Protein AF-A0A447T5D6-F1 (afdb_monomer)

Foldseek 3Di:
DVVVVVVVVCVVCVPPDAFFKWFWAAWDDPDPFIFTWTATPVRDTDGRHTDDDPPPDDDHDDGRPDTDDDDDDDDPPDDD

Nearest PDB structures (foldseek):
  8y5f-assembly1_D  TM=5.858E-01  e=3.077E-01  Escherichia coli
  8zx1-assembly1_D  TM=6.802E-01  e=8.602E-01  Escherichia coli
  2r6g-assembly1_A  TM=5.700E-01  e=2.131E+00  Escherichia coli K-12
  2awo-assembly2_C  TM=5.620E-01  e=4.677E+00  Escherichia coli K-12
  2awo-assembly2_D  TM=5.801E-01  e=4.969E+00  Escherichia coli K-12

Secondary structure (DSSP, 8-state):
-HHHHHHHHHHHHTTSPPP--EEEEEEE-SSSS-EEEEEETTS-EEEEEE----TT------TT--B-S---S---S---

Structure (mmCIF, N/CA/C/O backbone):
data_AF-A0A447T5D6-F1
#
_entry.id   AF-A0A447T5D6-F1
#
loop_
_atom_site.group_PDB
_atom_site.id
_atom_site.type_symbol
_atom_site.label_atom_id
_atom_site.label_alt_id
_atom_site.label_comp_id
_atom_site.label_asym_id
_atom_site.label_entity_id
_atom_site.label_seq_id
_atom_site.pdbx_PDB_ins_code
_atom_site.Cartn_x
_atom_site.Cartn_y
_atom_site.Cartn_z
_atom_site.occupancy
_atom_site.B_iso_or_equiv
_atom_site.auth_seq_id
_atom_site.auth_comp_id
_atom_site.auth_asym_id
_atom_site.auth_atom_id
_atom_site.pdbx_PDB_model_num
ATOM 1 N N . MET A 1 1 ? -12.218 5.142 34.163 1.00 76.88 1 MET A N 1
ATOM 2 C CA . MET A 1 1 ? -11.322 6.103 33.482 1.00 76.88 1 MET A CA 1
ATOM 3 C C . MET A 1 1 ? -10.395 5.444 32.454 1.00 76.88 1 MET A C 1
ATOM 5 O O . MET A 1 1 ? -10.792 5.408 31.302 1.00 76.88 1 MET A O 1
ATOM 9 N N . TRP A 1 2 ? -9.218 4.887 32.793 1.00 90.69 2 TRP A N 1
ATOM 10 C CA . TRP A 1 2 ? -8.280 4.356 31.771 1.00 90.69 2 TRP A CA 1
ATOM 11 C C . TRP A 1 2 ? -8.871 3.242 30.893 1.00 90.69 2 TRP A C 1
ATOM 13 O O . TRP A 1 2 ? -8.739 3.281 29.674 1.00 90.69 2 TRP A O 1
ATOM 23 N N . HIS A 1 3 ? -9.635 2.320 31.486 1.00 92.88 3 HIS A N 1
ATOM 24 C CA . HIS A 1 3 ? -10.343 1.282 30.729 1.00 92.88 3 HIS A CA 1
ATOM 25 C C . HIS A 1 3 ? -11.381 1.830 29.733 1.00 92.88 3 HIS A C 1
ATOM 27 O O . HIS A 1 3 ? -11.552 1.259 28.659 1.00 92.88 3 HIS A O 1
ATOM 33 N N . GLU A 1 4 ? -12.062 2.935 30.050 1.00 94.06 4 GLU A N 1
ATOM 34 C CA . GLU A 1 4 ? -13.029 3.562 29.133 1.00 94.06 4 GLU A CA 1
ATOM 35 C C . GLU A 1 4 ? -12.319 4.271 27.977 1.00 94.06 4 GLU A C 1
ATOM 37 O O . GLU A 1 4 ? -12.812 4.264 26.849 1.00 94.06 4 GLU A O 1
ATOM 42 N N . VAL A 1 5 ? -11.146 4.855 28.242 1.00 92.75 5 VAL A N 1
ATOM 43 C CA . VAL A 1 5 ? -10.293 5.455 27.210 1.00 92.75 5 VAL A CA 1
ATOM 44 C C . VAL A 1 5 ? -9.813 4.377 26.234 1.00 92.75 5 VAL A C 1
ATOM 46 O O . VAL A 1 5 ? -10.020 4.526 25.031 1.00 92.75 5 VAL A O 1
ATOM 49 N N . ASP A 1 6 ? -9.296 3.249 26.727 1.00 95.25 6 ASP A N 1
ATOM 50 C CA . ASP A 1 6 ? -8.877 2.118 25.885 1.00 95.25 6 ASP A CA 1
ATOM 51 C C . ASP A 1 6 ? -10.020 1.563 25.030 1.00 95.25 6 ASP A C 1
ATOM 53 O O . ASP A 1 6 ? -9.838 1.259 23.849 1.00 95.25 6 ASP A O 1
ATOM 57 N N . GLN A 1 7 ? -11.219 1.435 25.606 1.00 94.75 7 GLN A N 1
ATOM 58 C CA . GLN A 1 7 ? -12.398 0.982 24.867 1.00 94.75 7 GLN A CA 1
ATOM 59 C C . GLN A 1 7 ? -12.755 1.939 23.726 1.00 94.75 7 GLN A C 1
ATOM 61 O O . GLN A 1 7 ? -13.035 1.491 22.612 1.00 94.75 7 GLN A O 1
ATOM 66 N N . ARG A 1 8 ? -12.708 3.253 23.973 1.00 93.00 8 ARG A N 1
ATOM 67 C CA . ARG A 1 8 ? -12.958 4.269 22.939 1.00 93.00 8 ARG A CA 1
ATOM 68 C C . ARG A 1 8 ? -11.899 4.228 21.841 1.00 93.00 8 ARG A C 1
ATOM 70 O O . ARG A 1 8 ? -12.260 4.264 20.668 1.00 93.00 8 ARG A O 1
ATOM 77 N N . ILE A 1 9 ? -10.625 4.082 22.207 1.00 92.56 9 ILE A N 1
ATOM 78 C CA . ILE A 1 9 ? -9.508 3.956 21.262 1.00 92.56 9 ILE A CA 1
ATOM 79 C C . ILE A 1 9 ? -9.700 2.724 20.373 1.00 92.56 9 ILE A C 1
ATOM 81 O O . ILE A 1 9 ? -9.681 2.840 19.150 1.00 92.56 9 ILE A O 1
ATOM 85 N N . ARG A 1 10 ? -9.965 1.550 20.957 1.00 92.25 10 ARG A N 1
ATOM 86 C CA . ARG A 1 10 ? -10.185 0.312 20.188 1.00 92.25 10 ARG A CA 1
ATOM 87 C C . ARG A 1 10 ? -11.370 0.425 19.234 1.00 92.25 10 ARG A C 1
ATOM 89 O O . ARG A 1 10 ? -11.271 -0.036 18.104 1.00 92.25 10 ARG A O 1
ATOM 96 N N . ARG A 1 11 ? -12.459 1.071 19.659 1.00 91.56 11 ARG A N 1
ATOM 97 C CA . ARG A 1 11 ? -13.635 1.313 18.811 1.00 91.56 11 ARG A CA 1
ATOM 98 C C . ARG A 1 11 ? -13.350 2.289 17.669 1.00 91.56 11 ARG A C 1
ATOM 100 O O . ARG A 1 11 ? -13.915 2.144 16.592 1.00 91.56 11 ARG A O 1
ATOM 107 N N . ALA A 1 12 ? -12.497 3.285 17.893 1.00 91.00 12 ALA A N 1
ATOM 108 C CA . ALA A 1 12 ? -12.070 4.182 16.827 1.00 91.00 12 ALA A CA 1
ATOM 109 C C . ALA A 1 12 ? -11.201 3.431 15.805 1.00 91.00 12 ALA A C 1
ATOM 111 O O . ALA A 1 12 ? -11.469 3.485 14.607 1.00 91.00 12 ALA A O 1
ATOM 112 N N . PHE A 1 13 ? -10.213 2.664 16.277 1.00 91.62 13 PHE A N 1
ATOM 113 C CA . PHE A 1 13 ? -9.294 1.926 15.409 1.00 91.62 13 PHE A CA 1
ATOM 114 C C . PHE A 1 13 ? -9.912 0.700 14.728 1.00 91.62 13 PHE A C 1
ATOM 116 O O . PHE A 1 13 ? -9.413 0.306 13.678 1.00 91.62 13 PHE A O 1
ATOM 123 N N . SER A 1 14 ? -11.004 0.125 15.246 1.00 89.19 14 SER A N 1
ATOM 124 C CA . SER A 1 14 ? -11.683 -1.006 14.593 1.00 89.19 14 SER A CA 1
ATOM 125 C C . SER A 1 14 ? -12.238 -0.656 13.213 1.00 89.19 14 SER A C 1
ATOM 127 O O . SER A 1 14 ? -12.410 -1.543 12.386 1.00 89.19 14 SER A O 1
ATOM 129 N N . ASN A 1 15 ? -12.508 0.628 12.966 1.00 85.69 15 ASN A N 1
ATOM 130 C CA . ASN A 1 15 ? -13.031 1.122 11.693 1.00 85.69 15 ASN A CA 1
ATOM 131 C C . ASN A 1 15 ? -11.936 1.701 10.785 1.00 85.69 15 ASN A C 1
ATOM 133 O O . ASN A 1 15 ? -12.220 2.104 9.660 1.00 85.69 15 ASN A O 1
ATOM 137 N N . VAL A 1 16 ? -10.691 1.770 11.264 1.00 88.94 16 VAL A N 1
ATOM 138 C CA . VAL A 1 16 ? -9.549 2.277 10.498 1.00 88.94 16 VAL A CA 1
ATOM 139 C C . VAL A 1 16 ? -8.757 1.092 9.974 1.00 88.94 16 VAL A C 1
ATOM 141 O O . VAL A 1 16 ? -8.312 0.242 10.750 1.00 88.94 16 VAL A O 1
ATOM 144 N N . ARG A 1 17 ? -8.530 1.052 8.659 1.00 84.38 17 ARG A N 1
ATOM 145 C CA . ARG A 1 17 ? -7.673 0.031 8.052 1.00 84.38 17 ARG A CA 1
ATOM 146 C C . ARG A 1 17 ? -6.250 0.181 8.585 1.00 84.38 17 ARG A C 1
ATOM 148 O O . ARG A 1 17 ? -5.598 1.199 8.371 1.00 84.38 17 ARG A O 1
ATOM 155 N N . GLN A 1 18 ? -5.790 -0.844 9.292 1.00 86.81 18 GLN A N 1
ATOM 156 C CA . GLN A 1 18 ? -4.431 -0.910 9.814 1.00 86.81 18 GLN A CA 1
ATOM 157 C C . GLN A 1 18 ? -3.455 -1.352 8.720 1.00 86.81 18 GLN A C 1
ATOM 159 O O . GLN A 1 18 ? -3.852 -1.901 7.691 1.00 86.81 18 GLN A O 1
ATOM 164 N N . GLY A 1 19 ? -2.160 -1.156 8.964 1.00 85.00 19 GLY A N 1
ATOM 165 C CA . GLY A 1 19 ? -1.118 -1.757 8.135 1.00 85.00 19 GLY A CA 1
ATOM 166 C C . GLY A 1 19 ? -1.226 -3.285 8.124 1.00 85.00 19 GLY A C 1
ATOM 167 O O . GLY A 1 19 ? -1.420 -3.906 9.171 1.00 85.00 19 GLY A O 1
ATOM 168 N N . PHE A 1 20 ? -1.094 -3.897 6.949 1.00 84.69 20 PHE A N 1
ATOM 169 C CA . PHE A 1 20 ? -1.279 -5.334 6.758 1.00 84.69 20 PHE A CA 1
ATOM 170 C C . PHE A 1 20 ? -0.131 -5.942 5.959 1.00 84.69 20 PHE A C 1
ATOM 172 O O . PHE A 1 20 ? 0.526 -5.288 5.161 1.00 84.69 20 PHE A O 1
ATOM 179 N N . ARG A 1 21 ? 0.102 -7.242 6.143 1.00 84.56 21 ARG A N 1
ATOM 180 C CA . ARG A 1 21 ? 1.103 -7.966 5.356 1.00 84.56 21 ARG A CA 1
ATOM 181 C C . ARG A 1 21 ? 0.499 -8.418 4.033 1.00 84.56 21 ARG A C 1
ATOM 183 O O . ARG A 1 21 ? -0.569 -9.032 4.021 1.00 84.56 21 ARG A O 1
ATOM 190 N N . ALA A 1 22 ? 1.237 -8.182 2.957 1.00 85.88 22 ALA A N 1
ATOM 191 C CA . ALA A 1 22 ? 0.894 -8.632 1.621 1.00 85.88 22 ALA A CA 1
ATOM 192 C C . ALA A 1 22 ? 2.096 -9.272 0.924 1.00 85.88 22 ALA A C 1
ATOM 194 O O . ALA A 1 22 ? 3.251 -9.010 1.279 1.00 85.88 22 ALA A O 1
ATOM 195 N N . VAL A 1 23 ? 1.798 -10.138 -0.040 1.00 86.56 23 VAL A N 1
ATOM 196 C CA . VAL A 1 23 ? 2.765 -10.752 -0.944 1.00 86.56 23 VAL A CA 1
ATOM 197 C C . VAL A 1 23 ? 2.688 -10.020 -2.272 1.00 86.56 23 VAL A C 1
ATOM 199 O O . VAL A 1 23 ? 1.632 -9.964 -2.897 1.00 86.56 23 VAL A O 1
ATOM 202 N N . LEU A 1 24 ? 3.819 -9.469 -2.698 1.00 87.06 24 LEU A N 1
ATOM 203 C CA . LEU A 1 24 ? 3.938 -8.763 -3.966 1.00 87.06 24 LEU A CA 1
ATOM 204 C C . LEU A 1 24 ? 3.708 -9.720 -5.147 1.00 87.06 24 LEU A C 1
ATOM 206 O O . LEU A 1 24 ? 4.409 -10.730 -5.291 1.00 87.06 24 LEU A O 1
ATOM 210 N N . THR A 1 25 ? 2.750 -9.393 -6.007 1.00 88.94 25 THR A N 1
ATOM 211 C CA . THR A 1 25 ? 2.398 -10.194 -7.185 1.00 88.94 25 THR A CA 1
ATOM 212 C C . THR A 1 25 ? 2.939 -9.590 -8.473 1.00 88.94 25 THR A C 1
ATOM 214 O O . THR A 1 25 ? 3.357 -10.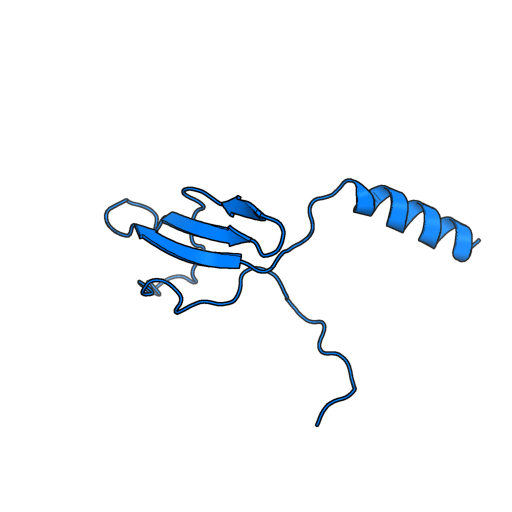334 -9.362 1.00 88.94 25 THR A O 1
ATOM 217 N N . HIS A 1 26 ? 2.990 -8.267 -8.575 1.00 88.19 26 HIS A N 1
ATOM 218 C CA . HIS A 1 26 ? 3.513 -7.575 -9.745 1.00 88.19 26 HIS A CA 1
ATOM 219 C C . HIS A 1 26 ? 4.046 -6.196 -9.363 1.00 88.19 26 HIS A C 1
ATOM 221 O O . HIS A 1 26 ? 3.579 -5.591 -8.400 1.00 88.19 26 HIS A O 1
ATOM 227 N N . VAL A 1 27 ? 5.032 -5.730 -10.122 1.00 89.81 27 VAL A N 1
ATOM 228 C CA . VAL A 1 27 ? 5.539 -4.364 -10.075 1.00 89.81 27 VAL A CA 1
ATOM 229 C C . VAL A 1 27 ? 5.702 -3.885 -11.505 1.00 89.81 27 VAL A C 1
ATOM 231 O O . VAL A 1 27 ? 6.324 -4.578 -12.311 1.00 89.81 27 VAL A O 1
ATOM 234 N N . ASP A 1 28 ? 5.146 -2.712 -11.774 1.00 89.31 28 ASP A N 1
ATOM 235 C CA . ASP A 1 28 ? 5.289 -1.981 -13.024 1.00 89.31 28 ASP A CA 1
ATOM 236 C C . ASP A 1 28 ? 6.215 -0.783 -12.782 1.00 89.31 28 ASP A C 1
ATOM 238 O O . ASP A 1 28 ? 5.994 0.020 -11.872 1.00 89.31 28 ASP A O 1
ATOM 242 N N . SER A 1 29 ? 7.288 -0.704 -13.565 1.00 87.94 29 SER A N 1
ATOM 243 C CA . SER A 1 29 ? 8.301 0.351 -13.498 1.00 87.94 29 SER A CA 1
ATOM 244 C C . SER A 1 29 ? 8.423 1.152 -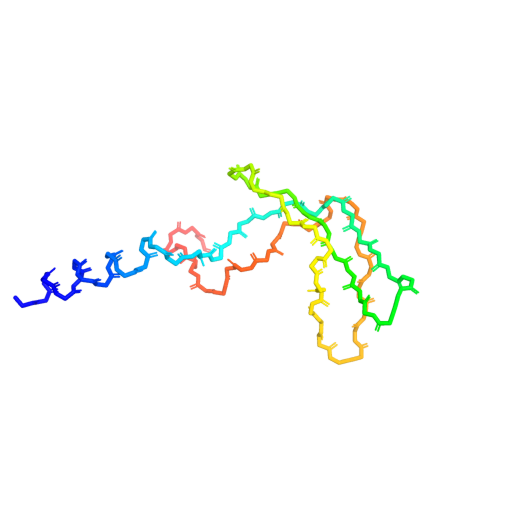14.794 1.00 87.94 29 SER A C 1
ATOM 246 O O . SER A 1 29 ? 9.348 1.950 -14.908 1.00 87.94 29 SER A O 1
ATOM 248 N N . ASP A 1 30 ? 7.538 0.930 -15.768 1.00 87.75 30 ASP A N 1
ATOM 249 C CA . ASP A 1 30 ? 7.617 1.587 -17.079 1.00 87.75 30 ASP A CA 1
ATOM 250 C C . ASP A 1 30 ? 6.958 2.983 -17.064 1.00 87.75 30 ASP A C 1
ATOM 252 O O . ASP A 1 30 ? 7.154 3.790 -17.975 1.00 87.75 30 ASP A O 1
ATOM 256 N N . GLY A 1 31 ? 6.186 3.285 -16.014 1.00 84.06 31 GLY A N 1
ATOM 257 C CA . GLY A 1 31 ? 5.538 4.576 -15.784 1.00 84.06 31 GLY A CA 1
ATOM 258 C C . GLY A 1 31 ? 6.417 5.623 -15.082 1.00 84.06 31 GLY A C 1
ATOM 259 O O . GLY A 1 31 ? 7.521 5.355 -14.617 1.00 84.06 31 GLY A O 1
ATOM 260 N N . GLY A 1 32 ? 5.892 6.849 -14.956 1.00 86.38 32 GLY A N 1
ATOM 261 C CA . GLY A 1 32 ? 6.562 7.948 -14.235 1.00 86.38 32 GLY A CA 1
ATOM 262 C C . GLY A 1 32 ? 6.634 7.759 -12.712 1.00 86.38 32 GLY A C 1
ATOM 263 O O . GLY A 1 32 ? 7.418 8.430 -12.046 1.00 86.38 32 GLY A O 1
ATOM 264 N N . VAL A 1 33 ? 5.835 6.836 -12.176 1.00 86.94 33 VAL A N 1
ATOM 265 C CA . VAL A 1 33 ? 5.907 6.326 -10.805 1.00 86.94 33 VAL A CA 1
ATOM 266 C C . VAL A 1 33 ? 5.844 4.806 -10.855 1.00 86.94 33 VAL A C 1
ATOM 268 O O . VAL A 1 33 ? 5.201 4.235 -11.737 1.00 86.94 33 VAL A O 1
ATOM 271 N N . GLN A 1 34 ? 6.507 4.147 -9.912 1.00 88.56 34 GLN A N 1
ATOM 272 C CA . GLN A 1 34 ? 6.506 2.694 -9.843 1.00 88.56 34 GLN A CA 1
ATOM 273 C C . GLN A 1 34 ? 5.230 2.203 -9.154 1.00 88.56 34 GLN A C 1
ATOM 275 O O . GLN A 1 34 ? 4.937 2.618 -8.032 1.00 88.56 34 GLN A O 1
ATOM 280 N N . ALA A 1 35 ? 4.484 1.312 -9.803 1.00 90.75 35 ALA A N 1
ATOM 281 C CA . ALA A 1 35 ? 3.244 0.755 -9.277 1.00 90.75 35 ALA A CA 1
ATOM 282 C C . ALA A 1 35 ? 3.453 -0.682 -8.785 1.00 90.75 35 ALA A C 1
ATOM 284 O O . ALA A 1 35 ? 4.184 -1.469 -9.384 1.00 90.75 35 ALA A O 1
ATOM 285 N N . ALA A 1 36 ? 2.803 -1.037 -7.680 1.00 89.94 36 ALA A N 1
ATOM 286 C CA . ALA A 1 36 ? 2.887 -2.341 -7.047 1.00 89.94 36 ALA A CA 1
ATOM 287 C C . ALA A 1 36 ? 1.501 -2.964 -6.871 1.00 89.94 36 ALA A C 1
ATOM 289 O O . ALA A 1 36 ? 0.541 -2.334 -6.421 1.00 89.94 36 ALA A O 1
ATOM 290 N N . GLN A 1 37 ? 1.431 -4.257 -7.165 1.00 91.00 37 GLN A N 1
ATOM 291 C CA . GLN A 1 37 ? 0.279 -5.102 -6.905 1.00 91.00 37 GLN A CA 1
ATOM 292 C C . GLN A 1 37 ? 0.649 -6.148 -5.86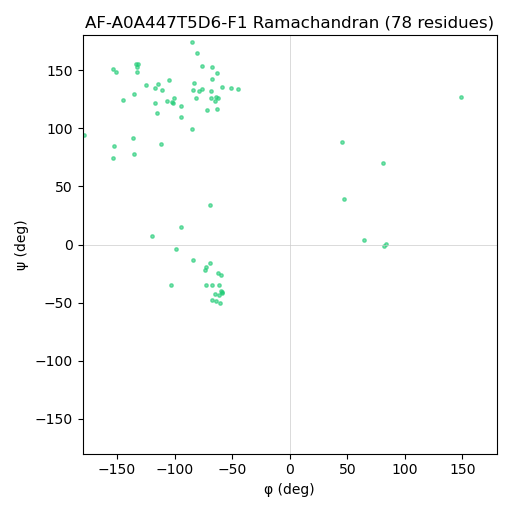1 1.00 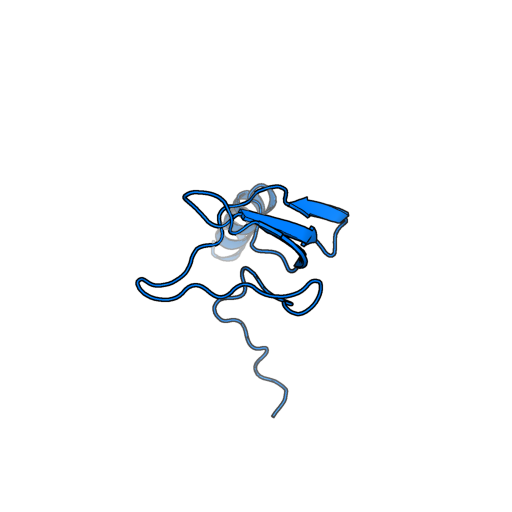91.00 37 GLN A C 1
ATOM 294 O O . GLN A 1 37 ? 1.736 -6.737 -5.895 1.00 91.00 37 GLN A O 1
ATOM 299 N N . ALA A 1 38 ? -0.260 -6.389 -4.923 1.00 89.81 38 ALA A N 1
ATOM 300 C CA . ALA A 1 38 ? -0.028 -7.340 -3.850 1.00 89.81 38 ALA A CA 1
ATOM 301 C C . ALA A 1 38 ? -1.326 -7.980 -3.356 1.00 89.81 38 ALA A C 1
ATOM 303 O O . ALA A 1 38 ? -2.375 -7.337 -3.313 1.00 89.81 38 ALA A O 1
ATOM 304 N N . ASP A 1 39 ? -1.217 -9.230 -2.917 1.00 89.62 39 ASP A N 1
ATOM 305 C CA . ASP A 1 39 ? -2.302 -9.959 -2.265 1.00 89.62 39 ASP A CA 1
ATOM 306 C C . ASP A 1 39 ? -2.056 -9.982 -0.752 1.00 89.62 39 ASP A C 1
ATOM 308 O O . ASP A 1 39 ? -1.006 -10.428 -0.273 1.00 89.62 39 ASP A O 1
ATOM 312 N N . ALA A 1 40 ? -3.012 -9.470 0.017 1.00 85.88 40 ALA A N 1
ATOM 313 C CA . ALA A 1 40 ? -2.971 -9.469 1.471 1.00 85.88 40 ALA A CA 1
ATOM 314 C C . ALA A 1 40 ? -3.304 -10.851 2.039 1.00 85.88 40 ALA A C 1
ATOM 316 O O . ALA A 1 40 ? -4.083 -11.614 1.469 1.00 85.88 40 ALA A O 1
ATOM 317 N N . LEU A 1 41 ? -2.791 -11.141 3.237 1.00 79.00 41 LEU A N 1
ATOM 318 C CA . LEU A 1 41 ? -3.066 -12.413 3.922 1.00 79.00 41 LEU A CA 1
ATOM 319 C C . LEU A 1 41 ? -4.560 -12.650 4.208 1.00 79.00 41 LEU A C 1
ATOM 321 O O . LEU A 1 41 ? 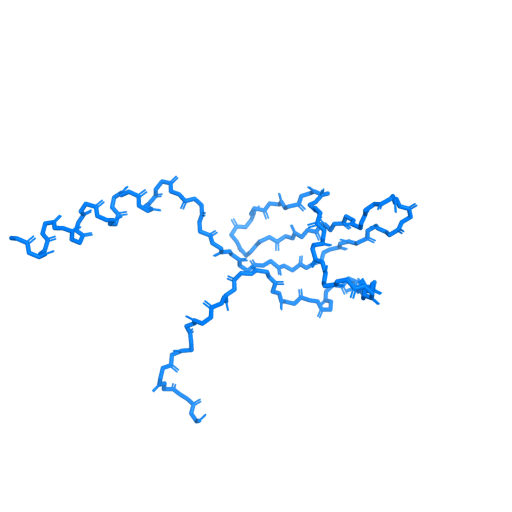-4.979 -13.797 4.310 1.00 79.00 41 LEU A O 1
ATOM 325 N N . ALA A 1 42 ? -5.349 -11.582 4.339 1.00 82.00 42 ALA A N 1
ATOM 326 C CA . ALA A 1 42 ? -6.787 -11.642 4.604 1.00 82.00 42 ALA A CA 1
ATOM 327 C C . ALA A 1 42 ? -7.652 -11.584 3.324 1.00 82.00 42 ALA A C 1
ATOM 329 O O . ALA A 1 42 ? -8.847 -11.323 3.410 1.00 82.00 42 ALA A O 1
ATOM 330 N N . GLY A 1 43 ? -7.061 -11.793 2.141 1.00 82.12 43 GLY A N 1
ATOM 331 C CA . GLY A 1 43 ? -7.781 -11.809 0.860 1.00 82.12 43 GLY A CA 1
ATOM 332 C C . GLY A 1 43 ? -8.025 -10.434 0.232 1.00 82.12 43 GLY A C 1
ATOM 333 O O . GLY A 1 43 ? -8.603 -10.348 -0.848 1.00 82.12 43 GLY A O 1
ATOM 334 N N . GLU A 1 44 ? -7.572 -9.352 0.868 1.00 84.31 44 GLU A N 1
ATOM 335 C CA . GLU A 1 44 ? -7.583 -8.023 0.254 1.00 84.31 44 GLU A CA 1
ATOM 336 C C . GLU A 1 44 ? -6.593 -7.976 -0.911 1.00 84.31 44 GLU A C 1
ATOM 338 O O . GLU A 1 44 ? -5.489 -8.516 -0.827 1.00 84.31 44 GLU A O 1
ATOM 343 N N . ARG A 1 45 ? -6.955 -7.269 -1.979 1.00 89.06 45 ARG A N 1
ATOM 344 C CA . ARG A 1 45 ? -6.097 -7.116 -3.148 1.00 89.06 45 ARG A CA 1
ATOM 345 C C . ARG A 1 45 ? -5.727 -5.654 -3.336 1.00 89.06 45 ARG A C 1
ATOM 347 O O . ARG A 1 45 ? -6.595 -4.793 -3.447 1.00 89.06 45 ARG A O 1
ATOM 354 N N . LEU A 1 46 ? -4.427 -5.383 -3.339 1.00 89.00 46 LEU A N 1
ATOM 355 C CA . LEU A 1 46 ? -3.858 -4.070 -3.610 1.00 89.00 46 LEU A CA 1
ATOM 356 C C . LEU A 1 46 ? -3.502 -4.012 -5.092 1.00 89.00 46 LEU A C 1
ATOM 358 O O . LEU A 1 46 ? -2.723 -4.842 -5.562 1.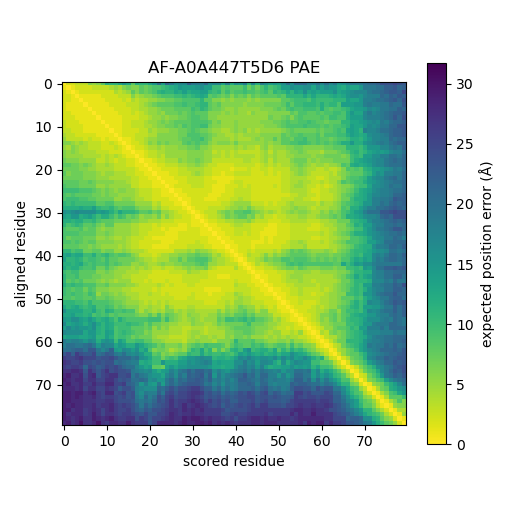00 89.00 46 LEU A O 1
ATOM 362 N N . GLN A 1 47 ? -4.107 -3.091 -5.836 1.00 90.31 47 GLN A N 1
ATOM 363 C CA . GLN A 1 47 ? -3.846 -2.900 -7.263 1.00 90.31 47 GLN A CA 1
ATOM 364 C C . GLN A 1 47 ? -3.257 -1.513 -7.479 1.00 90.31 47 GLN A C 1
ATOM 366 O O . GLN A 1 47 ? -3.742 -0.551 -6.888 1.00 90.31 47 GLN A O 1
ATOM 371 N N . ASP A 1 48 ? -2.206 -1.467 -8.293 1.00 90.00 48 ASP A N 1
ATOM 372 C CA . ASP A 1 48 ? -1.535 -0.266 -8.789 1.00 90.00 48 ASP A CA 1
ATOM 373 C C . ASP A 1 48 ? -1.238 0.776 -7.704 1.00 90.00 48 ASP A C 1
ATOM 375 O O . ASP A 1 48 ? -1.371 1.982 -7.899 1.00 90.00 48 ASP A O 1
ATOM 379 N N . ALA A 1 49 ? -0.837 0.293 -6.527 1.00 90.00 49 ALA A N 1
ATOM 380 C CA . ALA A 1 49 ? -0.437 1.161 -5.436 1.00 90.00 49 ALA A CA 1
ATOM 381 C C . ALA A 1 49 ? 0.955 1.717 -5.705 1.00 90.00 49 ALA A C 1
ATOM 383 O O . ALA A 1 49 ? 1.871 0.970 -6.045 1.00 90.00 49 ALA A O 1
ATOM 384 N N . GLU A 1 50 ? 1.125 3.016 -5.509 1.00 89.38 50 GLU A N 1
ATOM 385 C CA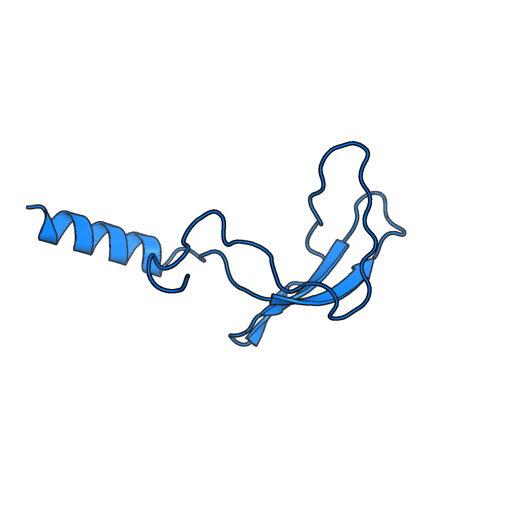 . GLU A 1 50 ? 2.418 3.661 -5.690 1.00 89.38 50 GLU A CA 1
ATOM 386 C C . GLU A 1 50 ? 3.454 3.094 -4.705 1.00 89.38 50 GLU A C 1
ATOM 388 O O . GLU A 1 50 ? 3.245 3.056 -3.487 1.00 89.38 50 GLU A O 1
ATOM 393 N N . LEU A 1 51 ? 4.581 2.628 -5.243 1.00 86.31 51 LE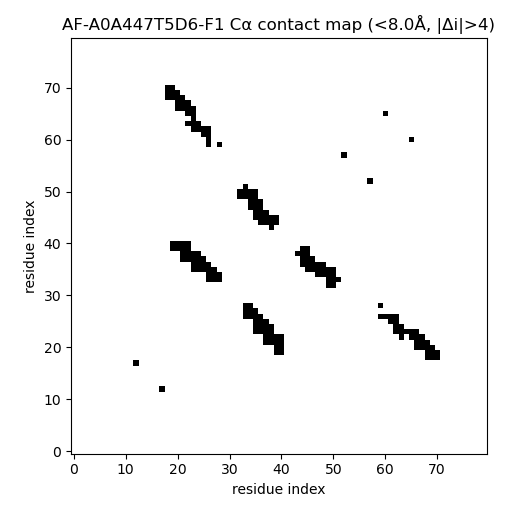U A N 1
ATOM 394 C CA . LEU A 1 51 ? 5.688 2.106 -4.462 1.00 86.31 51 LEU A CA 1
ATOM 395 C C . LEU A 1 51 ? 6.576 3.264 -4.012 1.00 86.31 51 LEU A C 1
ATOM 397 O O . LEU A 1 51 ? 7.440 3.739 -4.748 1.00 86.31 51 LEU A O 1
ATOM 401 N N . PHE A 1 52 ? 6.393 3.688 -2.765 1.00 86.19 52 PHE A N 1
ATOM 402 C CA . PHE A 1 52 ? 7.255 4.698 -2.168 1.00 86.19 52 PHE A CA 1
ATOM 403 C C . PHE A 1 52 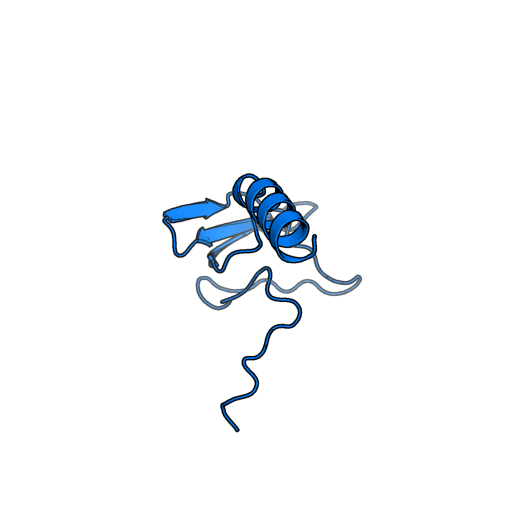? 8.675 4.159 -1.949 1.00 86.19 52 PHE A C 1
ATOM 405 O O . PHE A 1 52 ? 8.873 3.149 -1.268 1.00 86.19 52 PHE A O 1
ATOM 412 N N . GLN A 1 53 ? 9.668 4.876 -2.476 1.00 83.75 53 GLN A N 1
ATOM 413 C CA . GLN A 1 53 ? 11.087 4.636 -2.218 1.00 83.75 53 GLN A CA 1
ATOM 414 C C . GLN A 1 53 ? 11.796 5.952 -1.887 1.00 83.75 53 GLN A C 1
ATOM 416 O O . GLN A 1 53 ? 11.375 7.032 -2.302 1.00 83.75 53 GLN A O 1
ATOM 421 N N . HIS A 1 54 ? 12.882 5.865 -1.114 1.00 84.38 54 HIS A N 1
ATOM 422 C CA . HIS A 1 54 ? 13.733 7.023 -0.857 1.00 84.38 54 HIS A CA 1
ATOM 423 C C . HIS A 1 54 ? 14.362 7.531 -2.159 1.00 84.38 54 HIS A C 1
ATOM 425 O O . HIS A 1 54 ? 14.683 6.752 -3.056 1.00 84.38 54 HIS A O 1
ATOM 431 N N . TYR A 1 55 ? 14.567 8.846 -2.235 1.00 80.06 55 TYR A N 1
ATOM 432 C CA . TYR A 1 55 ? 15.142 9.504 -3.404 1.00 80.06 55 TYR A CA 1
ATOM 433 C C . TYR A 1 55 ? 16.458 8.847 -3.853 1.00 80.06 55 TYR A C 1
ATOM 435 O O . TYR A 1 55 ? 17.328 8.559 -3.031 1.00 80.06 55 TYR A O 1
ATOM 443 N N . GLY A 1 56 ? 16.595 8.632 -5.164 1.00 80.75 56 GLY A N 1
ATOM 444 C CA . GLY A 1 56 ? 17.766 7.993 -5.771 1.00 80.75 56 GLY A CA 1
ATOM 445 C C . GLY A 1 56 ? 17.766 6.461 -5.724 1.00 80.75 56 GLY A C 1
ATOM 446 O O . GLY A 1 56 ? 18.691 5.855 -6.261 1.00 80.75 56 GLY A O 1
ATOM 447 N N . TYR A 1 57 ? 16.743 5.827 -5.136 1.00 77.50 57 TYR A N 1
ATOM 448 C CA . TYR A 1 57 ? 16.566 4.377 -5.165 1.00 77.50 57 TYR A CA 1
ATOM 449 C C . TYR A 1 57 ? 15.363 3.969 -6.012 1.00 77.50 57 TYR A C 1
ATOM 451 O O . TYR A 1 57 ? 14.253 4.470 -5.842 1.00 77.50 57 TYR A O 1
ATOM 459 N N . THR A 1 58 ? 15.583 2.984 -6.879 1.00 82.06 58 THR A N 1
ATOM 460 C CA . THR A 1 58 ? 14.519 2.298 -7.614 1.00 82.06 58 THR A CA 1
ATOM 461 C C . THR A 1 58 ? 14.798 0.802 -7.583 1.00 82.06 58 THR A C 1
ATOM 463 O O . THR A 1 58 ? 15.539 0.269 -8.407 1.00 82.06 58 THR A O 1
ATOM 466 N N . SER A 1 59 ? 14.244 0.103 -6.592 1.00 81.06 59 SER A N 1
ATOM 467 C CA . SER A 1 59 ? 14.213 -1.359 -6.620 1.00 81.06 59 SER A CA 1
ATOM 468 C C . SER A 1 59 ? 13.092 -1.829 -7.547 1.00 81.06 59 SER A C 1
ATOM 470 O O . SER A 1 59 ? 11.973 -1.341 -7.434 1.00 81.06 59 SER A O 1
ATOM 472 N N . ASN A 1 60 ? 13.365 -2.774 -8.453 1.00 83.94 60 ASN A N 1
ATOM 473 C CA . ASN A 1 60 ? 12.332 -3.468 -9.230 1.00 83.94 60 ASN A CA 1
ATOM 474 C C . ASN A 1 60 ? 12.263 -4.933 -8.793 1.00 83.94 60 ASN A C 1
ATOM 476 O O . ASN A 1 60 ? 12.979 -5.793 -9.323 1.00 83.94 60 ASN A O 1
ATOM 480 N N . PRO A 1 61 ? 11.479 -5.221 -7.752 1.00 71.69 61 PRO A N 1
ATOM 481 C CA . PRO A 1 61 ? 11.511 -6.539 -7.186 1.00 71.69 61 PRO A CA 1
ATOM 482 C C . PRO A 1 61 ? 10.648 -7.558 -7.913 1.00 71.69 61 PRO A C 1
ATOM 484 O O . PRO A 1 61 ? 9.496 -7.325 -8.267 1.00 71.69 61 PRO A O 1
ATOM 487 N N . ARG A 1 62 ? 11.211 -8.759 -8.054 1.00 69.06 62 ARG A N 1
ATOM 488 C CA . ARG A 1 62 ? 10.535 -9.896 -8.678 1.00 69.06 62 ARG A CA 1
ATOM 489 C C . ARG A 1 62 ? 9.354 -10.373 -7.826 1.00 69.06 62 ARG A C 1
ATOM 491 O O . ARG A 1 62 ? 9.355 -10.251 -6.598 1.00 69.06 62 ARG A O 1
ATOM 498 N N . ARG A 1 63 ? 8.363 -10.975 -8.489 1.00 65.25 63 ARG A N 1
ATOM 499 C CA . ARG A 1 63 ? 7.189 -11.602 -7.861 1.00 65.25 63 ARG A CA 1
ATOM 500 C C . ARG A 1 63 ? 7.602 -12.458 -6.655 1.00 65.25 63 ARG A C 1
ATOM 502 O O . ARG A 1 63 ? 8.543 -13.241 -6.743 1.00 65.25 63 ARG A O 1
ATOM 509 N N . ALA A 1 64 ? 6.876 -12.307 -5.547 1.00 61.06 64 ALA A N 1
ATOM 510 C CA . ALA A 1 64 ? 7.089 -12.996 -4.271 1.00 61.06 64 ALA A CA 1
ATOM 511 C C . ALA A 1 64 ? 8.412 -12.704 -3.524 1.00 61.06 64 ALA A C 1
ATOM 513 O O . ALA A 1 64 ? 8.620 -13.272 -2.452 1.00 61.06 64 ALA A O 1
ATOM 514 N N . ALA A 1 65 ? 9.272 -11.796 -4.006 1.00 55.22 65 ALA A N 1
ATOM 515 C CA . ALA A 1 65 ? 10.503 -11.432 -3.293 1.00 55.22 65 ALA A CA 1
ATOM 516 C C . ALA A 1 65 ? 10.247 -10.568 -2.041 1.00 55.22 65 ALA A C 1
ATOM 518 O O . ALA A 1 65 ? 11.091 -10.524 -1.150 1.00 55.22 65 ALA A O 1
ATOM 519 N N . TRP A 1 66 ? 9.079 -9.917 -1.941 1.00 53.06 66 TRP A N 1
ATOM 520 C CA . TRP A 1 66 ? 8.754 -9.019 -0.830 1.00 53.06 66 TRP A CA 1
ATOM 521 C C . TRP A 1 66 ? 7.603 -9.558 -0.007 1.00 53.06 66 TRP A C 1
ATOM 523 O O . TRP A 1 66 ? 6.449 -9.612 -0.434 1.00 53.06 66 TRP A O 1
ATOM 533 N N . ARG A 1 67 ? 7.942 -9.913 1.226 1.00 50.41 67 ARG A N 1
ATOM 534 C CA . ARG A 1 67 ? 7.019 -9.836 2.347 1.00 50.41 67 ARG A CA 1
ATOM 535 C C . ARG A 1 67 ? 7.326 -8.485 2.971 1.00 50.41 67 ARG A C 1
ATOM 537 O O . ARG A 1 67 ? 8.421 -8.373 3.500 1.00 50.41 67 ARG A O 1
ATOM 544 N N . TRP A 1 68 ? 6.426 -7.505 2.855 1.00 46.94 68 TRP A N 1
ATOM 545 C CA . TRP A 1 68 ? 6.232 -6.345 3.751 1.00 46.94 68 TRP A CA 1
ATOM 546 C C . TRP A 1 68 ? 5.718 -5.099 3.013 1.00 46.94 68 TRP A C 1
ATOM 548 O O . TRP A 1 68 ? 6.370 -4.589 2.113 1.00 46.94 68 TRP A O 1
ATOM 558 N N . CYS A 1 69 ? 4.621 -4.538 3.521 1.00 40.75 69 CYS A N 1
ATOM 559 C CA . CYS A 1 69 ? 4.440 -3.095 3.656 1.00 40.75 69 CYS A CA 1
ATOM 560 C C . CYS A 1 69 ? 3.631 -2.875 4.948 1.00 40.75 69 CYS A C 1
ATOM 562 O O . CYS A 1 69 ? 2.593 -3.496 5.123 1.00 40.75 69 CYS A O 1
ATOM 564 N N . CYS A 1 70 ? 4.152 -2.076 5.885 1.00 34.75 70 CYS A N 1
ATOM 565 C CA . CYS A 1 70 ? 3.571 -1.714 7.194 1.00 34.75 70 CYS A CA 1
ATOM 566 C C . CYS A 1 70 ? 3.716 -2.706 8.381 1.00 34.75 70 CYS A C 1
ATOM 568 O O . CYS A 1 70 ? 2.736 -3.208 8.930 1.00 34.75 70 CYS A O 1
ATOM 570 N N . ARG A 1 71 ? 4.941 -2.875 8.906 1.00 35.38 71 ARG A N 1
ATOM 571 C CA . ARG A 1 71 ? 5.167 -3.001 10.367 1.00 35.38 71 ARG A CA 1
ATOM 572 C C . ARG A 1 71 ? 6.360 -2.142 10.792 1.00 35.38 71 ARG A C 1
ATOM 574 O O . ARG A 1 71 ? 7.448 -2.634 11.042 1.00 35.38 71 ARG A O 1
ATOM 581 N N . TRP A 1 72 ? 6.178 -0.835 10.921 1.00 28.80 72 TRP A N 1
ATOM 582 C CA . TRP A 1 72 ? 7.159 -0.074 11.692 1.00 28.80 72 TRP A CA 1
ATOM 583 C C . TRP A 1 72 ? 6.976 -0.436 13.178 1.00 28.80 72 TRP A C 1
ATOM 585 O O . TRP A 1 72 ? 5.889 -0.278 13.722 1.00 28.80 72 TRP A O 1
ATOM 595 N N . ALA A 1 73 ? 8.008 -1.057 13.758 1.00 36.47 73 ALA A N 1
ATOM 596 C CA . ALA A 1 73 ? 8.204 -1.378 15.176 1.00 36.47 73 ALA A CA 1
ATOM 597 C C . ALA A 1 73 ? 7.018 -1.998 15.956 1.00 36.47 73 ALA A C 1
ATOM 599 O O . ALA A 1 73 ? 6.298 -1.335 16.690 1.00 36.47 73 ALA A O 1
ATOM 600 N N . ALA A 1 74 ? 6.921 -3.327 15.912 1.00 32.81 74 ALA A N 1
ATOM 601 C CA . ALA A 1 74 ? 6.535 -4.113 17.086 1.00 32.81 74 ALA A CA 1
ATOM 602 C C . ALA A 1 74 ? 7.167 -5.500 16.942 1.00 32.81 74 ALA A C 1
ATOM 604 O O . ALA A 1 74 ? 6.561 -6.423 16.384 1.00 32.81 74 ALA A O 1
ATOM 605 N N . ALA A 1 75 ? 8.426 -5.614 17.361 1.00 33.16 75 ALA A N 1
ATOM 606 C CA . ALA A 1 75 ? 9.011 -6.906 17.688 1.00 33.16 75 ALA A CA 1
ATOM 607 C C . ALA A 1 75 ? 8.316 -7.420 18.964 1.00 33.16 75 ALA A C 1
ATOM 609 O O . ALA A 1 75 ? 8.171 -6.644 19.911 1.00 33.16 75 ALA A O 1
ATOM 610 N N . PRO A 1 76 ? 7.846 -8.677 19.027 1.00 37.06 76 PRO A N 1
ATOM 611 C CA . PRO A 1 76 ? 7.572 -9.286 20.319 1.00 37.06 76 PRO A CA 1
ATOM 612 C C . PRO A 1 76 ? 8.905 -9.409 21.066 1.00 37.06 76 PRO A C 1
ATOM 614 O O . PRO A 1 76 ? 9.866 -9.951 20.527 1.00 37.06 76 PRO A O 1
ATOM 617 N N . ALA A 1 77 ? 8.965 -8.898 22.296 1.00 44.47 77 ALA A N 1
ATOM 618 C CA . ALA A 1 77 ? 10.142 -8.921 23.171 1.00 44.47 77 ALA A CA 1
ATOM 619 C C . ALA A 1 77 ? 10.504 -10.333 23.690 1.00 44.47 77 ALA A C 1
ATOM 621 O O . ALA A 1 77 ? 10.929 -10.493 24.826 1.00 44.47 77 ALA A O 1
ATOM 622 N N . THR A 1 78 ? 10.285 -11.378 22.896 1.00 41.78 78 THR A N 1
ATOM 623 C CA . THR A 1 78 ? 10.518 -12.777 23.269 1.00 41.78 78 THR A CA 1
ATOM 624 C C . THR A 1 78 ? 10.805 -13.608 22.021 1.00 41.78 78 THR A C 1
ATOM 626 O O . THR A 1 78 ? 9.948 -14.343 21.544 1.00 41.78 78 THR A O 1
ATOM 629 N N . ALA A 1 79 ? 12.009 -13.461 21.470 1.00 36.75 79 ALA A N 1
ATOM 630 C CA . ALA A 1 79 ? 12.731 -14.511 20.745 1.00 36.75 79 ALA A CA 1
ATOM 631 C C . ALA A 1 79 ? 14.091 -13.954 20.297 1.00 36.75 79 ALA A C 1
ATOM 633 O O . ALA A 1 79 ? 14.170 -13.364 19.225 1.00 36.75 79 ALA A O 1
ATOM 634 N N . TRP A 1 80 ? 15.098 -14.205 21.142 1.00 39.03 80 TRP A N 1
ATOM 635 C CA . TRP A 1 80 ? 16.547 -14.054 20.931 1.00 39.03 80 TRP A CA 1
ATOM 636 C C . TRP A 1 80 ? 17.079 -12.647 20.642 1.00 39.03 80 TRP A C 1
ATOM 638 O O . TRP A 1 80 ? 16.864 -12.112 19.535 1.00 39.03 80 TRP A O 1
#

InterPro domains:
  IPR053861 Bacteriophage Mu Gp45, N-terminal [PF06890] (21-62)

Organism: Chromobacterium violaceum (NCBI:txid536)

Mean predicted aligned error: 10.03 Å

Solvent-accessible surface area (backbone atoms only — not comparable to full-atom values): 5172 Å² total; per-residue (Å²): 107,73,71,57,51,52,51,50,51,51,62,57,50,72,77,47,91,69,70,52,58,30,39,34,63,45,66,47,70,89,56,100,60,40,27,32,25,28,44,28,82,85,73,49,76,46,70,71,38,76,59,86,62,63,90,97,55,82,85,84,69,60,66,64,71,43,82,71,53,61,78,85,85,76,77,75,98,79,76,134

Sequence (80 aa):
MWHEVDQRIRRAFSNVRQGFRAVLTHVDSDGGVQAAQADALAGERLQDAELFQHYGYTSNPRRAAWRWCCRWAAAPATAW

Radius of gyration: 16.82 Å; Cα contacts (8 Å, |Δi|>4): 94; chains: 1; bounding box: 31×24×51 Å

pLDDT: mean 76.97, std 19.47, range [28.8, 95.25]